Protein AF-A0A919QX24-F1 (afdb_monomer_lite)

Secondary structure (DSSP, 8-state):
---B---SPEEE--SSTTPPPEEEEEEEBTTS-EEEEEEEE-SS-EEEEEEEEGGGS----

Radius of gyration: 13.01 Å; chains: 1; bounding box: 34×18×38 Å

Organism: NCBI:txid1381558

Foldseek 3Di:
DKAFPWDFFDWDDDPDPPAFIKTWTWGAIPVRFTKIWIWGDDPPDTGTPDIDGPVPPDDDD

Structure (mmCIF, N/CA/C/O backbone):
data_AF-A0A919QX24-F1
#
_entry.id   AF-A0A919QX24-F1
#
loop_
_atom_site.group_PDB
_atom_site.id
_atom_site.type_symbol
_atom_site.label_atom_id
_atom_site.label_alt_id
_atom_site.label_comp_id
_atom_site.label_asym_id
_atom_site.label_entity_id
_atom_site.label_seq_id
_atom_site.pdbx_PDB_ins_code
_atom_site.Cartn_x
_atom_site.Cartn_y
_atom_site.Cartn_z
_atom_site.occupancy
_atom_site.B_iso_or_equiv
_atom_site.auth_seq_id
_atom_site.auth_comp_id
_atom_site.auth_asym_id
_atom_site.auth_atom_id
_atom_site.pdbx_PDB_model_num
ATOM 1 N N . MET A 1 1 ? -14.548 -11.651 3.042 1.00 79.25 1 MET A N 1
ATOM 2 C CA . MET A 1 1 ? -13.520 -10.860 2.332 1.00 79.25 1 MET A CA 1
ATOM 3 C C . MET A 1 1 ? -13.574 -9.460 2.911 1.00 79.25 1 MET A C 1
ATOM 5 O O . MET A 1 1 ? -14.685 -8.979 3.072 1.00 79.25 1 MET A O 1
ATOM 9 N N . HIS A 1 2 ? -12.432 -8.874 3.271 1.00 90.19 2 HIS A N 1
ATOM 10 C CA . HIS A 1 2 ? -12.352 -7.517 3.823 1.00 90.19 2 HIS A CA 1
ATOM 11 C C . HIS A 1 2 ? -11.693 -6.591 2.809 1.00 90.19 2 HIS A C 1
ATOM 13 O O . HIS A 1 2 ? -10.750 -7.005 2.133 1.00 90.19 2 HIS A O 1
ATOM 19 N N . VAL A 1 3 ? -12.197 -5.366 2.688 1.00 91.62 3 VAL A N 1
ATOM 20 C CA . VAL A 1 3 ? -11.709 -4.377 1.720 1.00 91.62 3 VAL A CA 1
ATOM 21 C C . VAL A 1 3 ? -11.027 -3.225 2.444 1.00 91.62 3 VAL A C 1
ATOM 23 O O . VAL A 1 3 ? -11.632 -2.574 3.294 1.00 91.62 3 VAL A O 1
ATOM 26 N N . MET A 1 4 ? -9.777 -2.947 2.075 1.00 93.25 4 MET A N 1
ATOM 27 C CA . MET A 1 4 ? -9.059 -1.760 2.535 1.00 93.25 4 MET A CA 1
ATOM 28 C C . MET A 1 4 ? -9.630 -0.513 1.855 1.00 93.25 4 MET A C 1
ATOM 30 O O . MET A 1 4 ? -9.679 -0.429 0.628 1.00 93.25 4 MET A O 1
ATOM 34 N N . ARG A 1 5 ? -10.059 0.467 2.649 1.00 90.69 5 ARG A N 1
ATOM 35 C CA . ARG A 1 5 ? -10.540 1.770 2.183 1.00 90.69 5 ARG A CA 1
ATOM 36 C C . ARG A 1 5 ? -9.389 2.771 2.220 1.00 90.69 5 ARG A C 1
ATOM 38 O O . ARG A 1 5 ? -9.342 3.647 3.078 1.00 90.69 5 ARG A O 1
ATOM 45 N N . ALA A 1 6 ? -8.450 2.615 1.293 1.00 87.44 6 ALA A N 1
ATOM 46 C CA . ALA A 1 6 ? -7.315 3.517 1.135 1.00 87.44 6 ALA A CA 1
ATOM 47 C C . ALA A 1 6 ? -7.405 4.306 -0.179 1.00 87.44 6 ALA A C 1
ATOM 49 O O . ALA A 1 6 ? -8.025 3.862 -1.146 1.00 87.44 6 ALA A O 1
ATOM 50 N N . GLY A 1 7 ? -6.783 5.486 -0.201 1.00 90.12 7 GLY A N 1
ATOM 51 C CA . GLY A 1 7 ? -6.541 6.234 -1.435 1.00 90.12 7 GLY A CA 1
ATOM 52 C C . GLY A 1 7 ? -5.436 5.594 -2.291 1.00 90.12 7 GLY A C 1
ATOM 53 O O . GLY A 1 7 ? -5.009 4.468 -2.020 1.00 90.12 7 GLY A O 1
ATOM 54 N N . PRO A 1 8 ? -4.940 6.304 -3.319 1.00 94.31 8 PRO A N 1
ATOM 55 C CA . PRO A 1 8 ? -3.762 5.876 -4.068 1.00 94.31 8 PRO A CA 1
ATOM 56 C C . PRO A 1 8 ? -2.568 5.604 -3.136 1.00 94.31 8 PRO A C 1
ATOM 58 O O . PRO A 1 8 ? -2.449 6.262 -2.097 1.00 94.31 8 PRO A O 1
ATOM 61 N N . PRO A 1 9 ? -1.674 4.666 -3.490 1.00 96.44 9 PRO A N 1
ATOM 62 C CA . PRO A 1 9 ? -0.491 4.410 -2.685 1.00 96.44 9 PRO A CA 1
ATOM 63 C C . PRO A 1 9 ? 0.417 5.631 -2.663 1.00 96.44 9 PRO A C 1
ATOM 65 O O . PRO A 1 9 ? 0.569 6.347 -3.656 1.00 96.44 9 PRO A O 1
ATOM 68 N N . LYS A 1 10 ? 1.120 5.805 -1.549 1.00 96.62 10 LYS A N 1
ATOM 69 C CA . LYS A 1 10 ? 2.339 6.598 -1.542 1.00 96.62 10 LYS A CA 1
ATOM 70 C C . LYS A 1 10 ? 3.411 5.824 -2.305 1.00 96.62 10 LYS A C 1
ATOM 72 O O . LYS A 1 10 ? 3.788 4.722 -1.910 1.00 96.62 10 LYS A O 1
ATOM 77 N N . VAL A 1 11 ? 3.909 6.429 -3.373 1.00 96.12 11 VAL A N 1
ATOM 78 C CA . VAL A 1 11 ? 5.011 5.890 -4.163 1.00 96.12 11 VAL A CA 1
ATOM 79 C C . VAL A 1 11 ? 6.337 6.239 -3.491 1.00 96.12 11 VAL A C 1
ATOM 81 O O . VAL A 1 11 ? 6.599 7.401 -3.171 1.00 96.12 11 VAL A O 1
ATOM 84 N N . VAL A 1 12 ? 7.166 5.227 -3.252 1.00 94.12 12 VAL A N 1
ATOM 85 C CA . VAL A 1 12 ? 8.510 5.363 -2.694 1.00 94.12 12 VAL A CA 1
ATOM 86 C C . VAL A 1 12 ? 9.509 4.965 -3.769 1.00 94.12 12 VAL A C 1
ATOM 88 O O . VAL A 1 12 ? 9.564 3.807 -4.189 1.00 94.12 12 VAL A O 1
ATOM 91 N N . SER A 1 13 ? 10.296 5.948 -4.208 1.00 89.38 13 SER A N 1
ATOM 92 C CA . SER A 1 13 ? 11.338 5.740 -5.208 1.00 89.38 13 SER A CA 1
ATOM 93 C C . SER A 1 13 ? 12.393 4.746 -4.714 1.00 89.38 13 SER A C 1
ATOM 95 O O . SER A 1 13 ? 12.747 4.758 -3.529 1.00 89.38 13 SER A O 1
ATOM 97 N N . PRO A 1 14 ? 12.929 3.909 -5.613 1.00 87.81 14 PRO A N 1
ATOM 98 C CA . PRO A 1 14 ? 13.987 2.978 -5.267 1.00 87.81 14 PRO A CA 1
ATOM 99 C C . PRO A 1 14 ? 15.252 3.721 -4.804 1.00 87.81 14 PRO A C 1
ATOM 101 O O . PRO A 1 14 ? 15.595 4.766 -5.359 1.00 87.81 14 PRO A O 1
ATOM 104 N N . PRO A 1 15 ? 15.988 3.187 -3.813 1.00 82.44 15 PRO A N 1
ATOM 105 C CA . PRO A 1 15 ? 17.178 3.841 -3.271 1.00 82.44 15 PRO A CA 1
ATOM 106 C C . PRO A 1 15 ? 18.430 3.656 -4.146 1.00 82.44 15 PRO A C 1
ATOM 108 O O . PRO A 1 15 ? 19.492 4.171 -3.802 1.00 82.44 15 PRO A O 1
ATOM 111 N N . GLY A 1 16 ? 18.338 2.927 -5.262 1.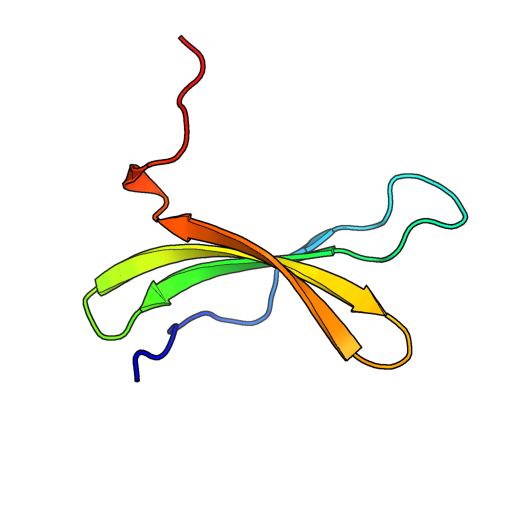00 83.62 16 GLY A N 1
ATOM 112 C CA . GLY A 1 16 ? 19.461 2.706 -6.165 1.00 83.62 16 GLY A CA 1
ATOM 113 C C . GLY A 1 16 ? 19.046 2.151 -7.529 1.00 83.62 16 GLY A C 1
ATOM 114 O O . GLY A 1 16 ? 17.909 1.701 -7.700 1.00 83.62 16 GLY A O 1
ATOM 115 N N . PRO A 1 17 ? 19.966 2.179 -8.509 1.00 75.62 17 PRO A N 1
ATOM 116 C CA . PRO A 1 17 ? 19.743 1.557 -9.805 1.00 75.62 17 PRO A CA 1
ATOM 117 C C . PRO A 1 17 ? 19.519 0.051 -9.614 1.00 75.62 17 PRO A C 1
ATOM 119 O O . PRO A 1 17 ? 20.207 -0.578 -8.813 1.00 75.62 17 PRO A O 1
ATOM 122 N N . HIS A 1 18 ? 18.553 -0.511 -10.345 1.00 81.75 18 HIS A N 1
ATOM 123 C CA . HIS A 1 18 ? 18.105 -1.915 -10.265 1.00 81.75 18 HIS A CA 1
ATOM 124 C C . HIS A 1 18 ? 17.216 -2.292 -9.071 1.00 81.75 18 HIS A C 1
ATOM 126 O O . HIS A 1 18 ? 16.963 -3.478 -8.866 1.00 81.75 18 HIS A O 1
ATOM 132 N N . MET A 1 19 ? 16.726 -1.326 -8.293 1.00 84.56 19 MET A N 1
ATOM 133 C CA . MET A 1 19 ? 15.654 -1.583 -7.331 1.00 84.56 19 MET A CA 1
ATOM 134 C C . MET A 1 19 ? 14.308 -1.131 -7.893 1.00 84.56 19 MET A C 1
ATOM 136 O O . MET A 1 19 ? 14.227 -0.118 -8.586 1.00 84.56 19 MET A O 1
ATOM 140 N N . ASP A 1 20 ? 13.267 -1.889 -7.570 1.00 89.31 20 ASP A N 1
ATOM 141 C CA . ASP A 1 20 ? 11.899 -1.609 -7.992 1.00 89.31 20 ASP A CA 1
ATOM 142 C C . ASP A 1 20 ? 11.228 -0.560 -7.090 1.00 89.31 20 ASP A C 1
ATOM 144 O O . ASP A 1 20 ? 11.558 -0.396 -5.909 1.00 89.31 20 ASP A O 1
ATOM 148 N N . GLU A 1 21 ? 10.252 0.142 -7.658 1.00 93.38 21 GLU A N 1
ATOM 149 C CA . GLU A 1 21 ? 9.416 1.108 -6.951 1.00 93.38 21 GLU A CA 1
ATOM 150 C C . GLU A 1 21 ? 8.534 0.418 -5.899 1.00 93.38 21 GLU A C 1
ATOM 152 O O . GLU A 1 21 ? 7.944 -0.638 -6.151 1.00 93.38 21 GLU A O 1
ATOM 157 N 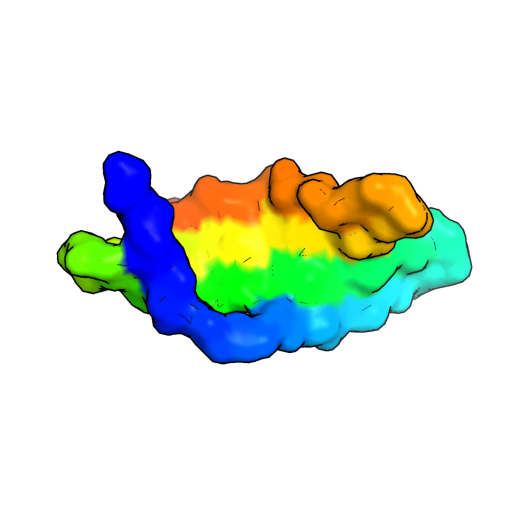N . GLN A 1 22 ? 8.410 1.030 -4.716 1.00 95.56 22 GLN A N 1
ATOM 158 C CA . GLN A 1 22 ? 7.532 0.520 -3.665 1.00 95.56 22 GLN A CA 1
ATOM 159 C C . GLN A 1 22 ? 6.259 1.346 -3.543 1.00 95.56 22 GLN A C 1
ATOM 161 O O . GLN A 1 22 ? 6.289 2.575 -3.514 1.00 95.56 22 GLN A O 1
ATOM 166 N N . TRP A 1 23 ? 5.131 0.658 -3.417 1.00 97.06 23 TRP A N 1
ATOM 167 C CA . TRP A 1 23 ? 3.811 1.245 -3.224 1.00 97.06 23 TRP A CA 1
ATOM 168 C C . TRP A 1 23 ? 3.353 0.973 -1.800 1.00 97.06 23 TRP A C 1
ATOM 170 O O . TRP A 1 23 ? 3.308 -0.175 -1.357 1.00 97.06 23 TRP A O 1
ATOM 180 N N . HIS A 1 24 ? 3.069 2.046 -1.068 1.00 97.06 24 HIS A N 1
ATOM 181 C CA . HIS A 1 24 ? 2.715 2.001 0.346 1.00 97.06 24 HIS A CA 1
ATOM 182 C C . HIS A 1 24 ? 1.275 2.484 0.512 1.00 97.06 24 HIS A C 1
ATOM 184 O O . HIS A 1 24 ? 0.978 3.650 0.245 1.00 97.06 24 HIS A O 1
ATOM 190 N N . TRP A 1 25 ? 0.382 1.615 0.981 1.00 97.25 25 TRP 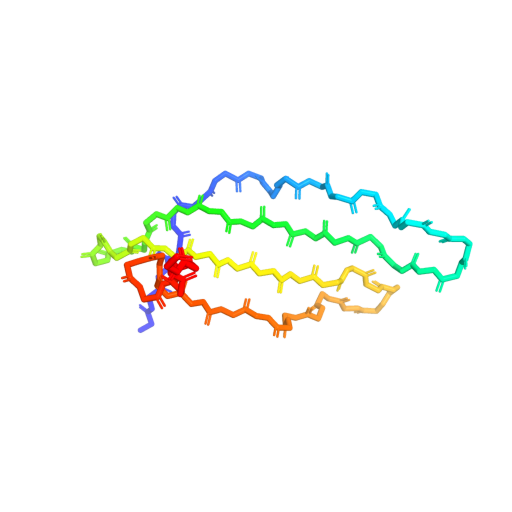A N 1
ATOM 191 C CA . TRP A 1 25 ? -0.956 2.007 1.421 1.00 97.25 25 TRP A CA 1
ATOM 192 C C . TRP A 1 25 ? -1.026 2.029 2.939 1.00 97.25 25 TRP A C 1
ATOM 194 O O . TRP A 1 25 ? -0.518 1.133 3.612 1.00 97.25 25 TRP A O 1
ATOM 204 N N . LEU A 1 26 ? -1.721 3.037 3.456 1.00 96.38 26 LEU A N 1
ATOM 205 C CA . LEU A 1 26 ? -2.072 3.165 4.860 1.00 96.38 26 LEU A CA 1
ATOM 206 C C . LEU A 1 26 ? -3.549 3.545 4.943 1.00 96.38 26 LEU A C 1
ATOM 208 O O . LEU A 1 26 ? -3.980 4.486 4.273 1.00 96.38 26 LEU A O 1
ATOM 212 N N . GLY A 1 27 ? -4.330 2.814 5.729 1.00 96.00 27 GLY A N 1
ATOM 213 C CA . GLY A 1 27 ? -5.744 3.131 5.905 1.00 96.00 27 GLY A CA 1
ATOM 214 C C . GLY A 1 27 ? -6.560 2.014 6.550 1.00 96.00 27 GLY A C 1
ATOM 215 O O . GLY A 1 27 ? -6.064 0.899 6.721 1.00 96.00 27 GLY A O 1
ATOM 216 N N . PRO A 1 28 ? -7.817 2.305 6.918 1.00 96.75 28 PRO A N 1
ATOM 217 C CA . PRO A 1 28 ? -8.703 1.338 7.548 1.00 96.75 28 PRO A CA 1
ATOM 218 C C . PRO A 1 28 ? -9.259 0.322 6.543 1.00 96.75 28 PRO A C 1
ATOM 220 O O . PRO A 1 28 ? -9.534 0.655 5.388 1.00 96.75 28 PRO A O 1
ATOM 223 N N . ASP A 1 29 ? -9.495 -0.910 6.987 1.00 95.00 29 ASP A N 1
ATOM 224 C CA . ASP A 1 29 ? -10.375 -1.852 6.294 1.00 95.00 29 ASP A CA 1
ATOM 225 C C . ASP A 1 29 ? -11.861 -1.619 6.623 1.00 95.00 29 ASP A C 1
ATOM 227 O O . ASP A 1 29 ? -12.232 -0.735 7.400 1.00 95.00 29 ASP A O 1
ATOM 231 N N . ASP A 1 30 ? -12.743 -2.409 6.014 1.00 95.19 30 ASP A N 1
ATOM 232 C CA . ASP A 1 30 ? -14.191 -2.362 6.247 1.00 95.19 30 ASP A CA 1
ATOM 233 C C . ASP A 1 30 ? -14.640 -2.772 7.661 1.00 95.19 30 ASP A C 1
ATOM 235 O O . ASP A 1 30 ? -15.815 -2.611 7.992 1.00 95.19 30 ASP A O 1
ATOM 239 N N . ARG A 1 31 ? -13.718 -3.230 8.514 1.00 93.62 31 ARG A N 1
ATOM 240 C CA . ARG A 1 31 ? -13.937 -3.470 9.947 1.00 93.62 31 ARG A CA 1
ATOM 241 C C . ARG A 1 31 ? -13.395 -2.340 10.822 1.00 93.62 31 ARG A C 1
ATOM 243 O O . ARG A 1 31 ? -13.564 -2.395 12.037 1.00 93.62 31 ARG A O 1
ATOM 250 N N . GLY A 1 32 ? -12.739 -1.339 10.234 1.00 93.81 32 GLY A N 1
ATOM 251 C CA . GLY A 1 32 ? -12.084 -0.248 10.954 1.00 93.81 32 GLY A CA 1
ATOM 252 C C . GLY A 1 32 ? -10.672 -0.574 11.448 1.00 93.81 32 GLY A C 1
ATOM 253 O O . GLY A 1 32 ? -10.124 0.196 12.233 1.00 93.81 32 GLY A O 1
ATOM 254 N N . LEU A 1 33 ? -10.065 -1.685 11.012 1.00 94.56 33 LEU A N 1
ATOM 255 C CA . LEU A 1 33 ? -8.680 -2.009 11.350 1.00 94.56 33 LEU A CA 1
ATOM 256 C C . LEU A 1 33 ? -7.730 -1.222 10.446 1.00 94.56 33 LEU A C 1
ATOM 258 O O . LEU A 1 33 ? -7.763 -1.391 9.229 1.00 94.56 33 LEU A O 1
ATOM 262 N N . GLU A 1 34 ? -6.872 -0.385 11.025 1.00 96.31 34 GLU A N 1
ATOM 263 C CA . GLU A 1 34 ? -5.857 0.341 10.261 1.00 96.31 34 GLU A CA 1
ATOM 264 C C . GLU A 1 34 ? -4.713 -0.595 9.845 1.00 96.31 34 GLU A C 1
ATOM 266 O O . GLU A 1 34 ? -4.067 -1.236 10.680 1.00 96.31 34 GLU A O 1
ATOM 271 N N . LEU A 1 35 ? -4.482 -0.684 8.537 1.00 95.94 35 LEU A N 1
ATOM 272 C CA . LEU A 1 35 ? -3.490 -1.551 7.915 1.00 95.94 35 LEU A CA 1
ATOM 273 C C . LEU A 1 35 ? -2.418 -0.721 7.205 1.00 95.94 35 LEU A C 1
ATOM 275 O O . LEU A 1 35 ? -2.716 0.281 6.555 1.00 95.94 35 LEU A O 1
ATOM 279 N N . GLU A 1 36 ? -1.179 -1.196 7.287 1.00 96.12 36 GLU A N 1
ATOM 280 C CA . GLU A 1 36 ? -0.070 -0.816 6.415 1.00 96.12 36 GLU A CA 1
ATOM 281 C C . GLU A 1 36 ? 0.153 -1.954 5.409 1.00 96.12 36 GLU A C 1
ATOM 283 O O . GLU A 1 36 ? 0.303 -3.118 5.793 1.00 96.12 36 GLU A O 1
ATOM 288 N N . VAL A 1 37 ? 0.155 -1.622 4.118 1.00 96.75 37 VAL A N 1
ATOM 289 C CA . VAL A 1 37 ? 0.441 -2.553 3.020 1.00 96.75 37 VAL A CA 1
ATOM 290 C C . VAL A 1 37 ? 1.606 -2.002 2.215 1.00 96.75 37 VAL A C 1
ATOM 292 O O . VAL A 1 37 ? 1.540 -0.875 1.727 1.00 96.75 37 VAL A O 1
ATOM 295 N N . ILE A 1 38 ? 2.650 -2.810 2.035 1.00 96.44 38 ILE A N 1
ATOM 296 C CA . ILE A 1 38 ? 3.787 -2.483 1.172 1.00 96.44 38 ILE A CA 1
ATOM 297 C C . ILE A 1 38 ? 3.856 -3.512 0.056 1.00 96.44 38 ILE A C 1
ATOM 299 O O . ILE A 1 38 ? 3.895 -4.726 0.293 1.00 96.44 38 ILE A O 1
ATOM 303 N N . ALA A 1 39 ? 3.909 -3.006 -1.168 1.00 97.19 39 ALA A N 1
ATOM 304 C CA . ALA A 1 39 ? 4.123 -3.806 -2.353 1.00 97.19 39 ALA A CA 1
ATOM 305 C C . ALA A 1 39 ? 5.273 -3.264 -3.198 1.00 97.19 39 ALA A C 1
ATOM 307 O O . ALA A 1 39 ? 5.628 -2.091 -3.114 1.00 97.19 39 ALA A O 1
ATOM 308 N N . VAL A 1 40 ? 5.828 -4.136 -4.028 1.00 95.38 40 VAL A N 1
ATOM 309 C CA . VAL A 1 40 ? 6.826 -3.822 -5.044 1.00 95.38 40 VAL A CA 1
ATOM 310 C C . VAL A 1 40 ? 6.152 -3.910 -6.407 1.00 95.38 40 VAL A C 1
ATOM 312 O O . VAL A 1 40 ? 5.543 -4.936 -6.731 1.00 95.38 40 VAL A O 1
ATOM 315 N N . LEU A 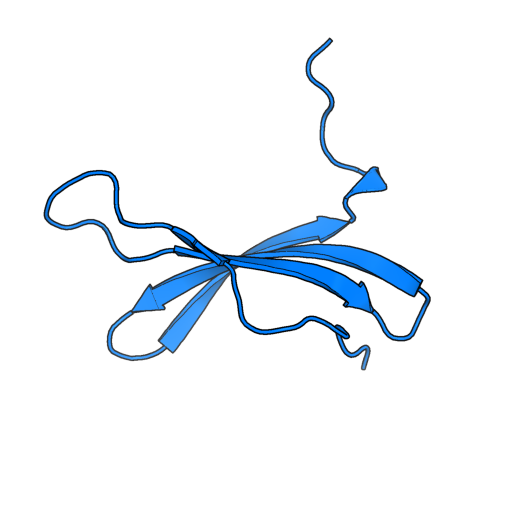1 41 ? 6.227 -2.836 -7.191 1.00 93.38 41 LEU A N 1
ATOM 316 C CA . LEU A 1 41 ? 5.715 -2.830 -8.556 1.00 93.38 41 LEU A CA 1
ATOM 317 C C . LEU A 1 41 ? 6.752 -3.470 -9.481 1.00 93.38 41 LEU A C 1
ATOM 319 O O . LEU A 1 41 ? 7.849 -2.947 -9.636 1.00 93.38 41 LEU A O 1
ATOM 323 N N . THR A 1 42 ? 6.384 -4.584 -10.110 1.00 90.19 42 THR A N 1
ATOM 324 C CA . THR A 1 42 ? 7.193 -5.232 -11.152 1.00 90.19 42 THR A CA 1
ATOM 325 C C . THR A 1 42 ? 6.512 -5.077 -12.509 1.00 90.19 42 THR A C 1
ATOM 327 O O . THR A 1 42 ? 5.336 -4.720 -12.587 1.00 90.19 42 THR A O 1
ATOM 330 N N . GLU A 1 43 ? 7.205 -5.432 -13.590 1.00 89.94 43 GLU A N 1
ATOM 331 C CA . GLU A 1 43 ? 6.637 -5.385 -14.946 1.00 89.94 43 GLU A CA 1
ATOM 332 C C . GLU A 1 43 ? 5.392 -6.270 -15.139 1.00 89.94 43 GLU A C 1
ATOM 334 O O . GLU A 1 43 ? 4.579 -6.011 -16.023 1.00 89.94 43 GLU A O 1
ATOM 339 N N . LYS A 1 44 ? 5.241 -7.340 -14.347 1.00 93.69 44 LYS A N 1
ATOM 340 C CA . LYS A 1 44 ? 4.197 -8.361 -14.558 1.00 93.69 44 LYS A CA 1
ATOM 341 C C . LYS A 1 44 ? 3.104 -8.348 -13.500 1.00 93.69 44 LYS A C 1
ATOM 343 O O . LYS A 1 44 ? 1.992 -8.797 -13.766 1.00 93.69 44 LYS A O 1
ATOM 348 N N . TYR A 1 45 ? 3.431 -7.914 -12.291 1.00 94.31 45 TYR A N 1
ATOM 349 C CA . TYR A 1 45 ? 2.532 -7.980 -11.148 1.00 94.31 45 TYR A CA 1
ATOM 350 C C . TYR A 1 45 ? 2.940 -7.000 -10.053 1.00 94.31 45 TYR A C 1
ATOM 352 O O . TYR A 1 45 ? 4.081 -6.543 -9.965 1.00 94.31 45 TYR A O 1
ATOM 360 N N . LEU A 1 46 ? 1.990 -6.745 -9.162 1.00 94.88 46 LEU A N 1
ATOM 361 C CA . LEU A 1 46 ? 2.227 -6.062 -7.905 1.00 94.88 46 LEU A CA 1
ATOM 362 C C . LEU A 1 46 ? 2.533 -7.109 -6.822 1.00 94.88 46 LEU A C 1
ATOM 364 O O . LEU A 1 46 ? 1.658 -7.889 -6.445 1.00 94.88 46 LEU A O 1
ATOM 368 N N . LEU A 1 47 ? 3.774 -7.151 -6.336 1.00 96.19 47 LEU A N 1
ATOM 369 C CA . LEU A 1 47 ? 4.198 -8.095 -5.303 1.00 96.19 47 LEU A CA 1
ATOM 370 C C . LEU A 1 47 ? 3.964 -7.503 -3.919 1.00 96.19 47 LEU A C 1
ATOM 372 O O . LEU A 1 47 ? 4.732 -6.657 -3.472 1.00 96.19 47 LEU A O 1
ATOM 376 N N . VAL A 1 48 ? 2.940 -7.971 -3.212 1.00 96.75 48 VAL A N 1
ATOM 377 C CA . VAL A 1 48 ? 2.730 -7.587 -1.811 1.00 96.75 48 VAL A CA 1
ATOM 378 C C . VAL A 1 48 ? 3.758 -8.307 -0.939 1.00 96.75 48 VAL A C 1
ATOM 380 O O . VAL A 1 48 ? 3.739 -9.531 -0.833 1.00 96.75 48 VAL A O 1
ATOM 383 N N . ILE A 1 49 ? 4.654 -7.544 -0.314 1.00 95.81 49 ILE A N 1
ATOM 384 C CA . ILE A 1 49 ? 5.738 -8.071 0.531 1.00 95.81 49 ILE A CA 1
ATOM 385 C C . ILE A 1 49 ? 5.459 -7.891 2.024 1.00 95.81 49 ILE A C 1
ATOM 387 O O . ILE A 1 49 ? 6.114 -8.514 2.858 1.00 95.81 49 ILE A O 1
ATOM 391 N N . HIS A 1 50 ? 4.498 -7.035 2.374 1.00 95.12 50 HIS A N 1
ATOM 392 C CA . HIS A 1 50 ? 4.176 -6.733 3.757 1.00 95.12 50 HIS A CA 1
ATOM 393 C C . HIS A 1 50 ? 2.720 -6.292 3.911 1.00 95.12 50 HIS A C 1
ATOM 395 O O . HIS A 1 50 ? 2.248 -5.429 3.173 1.00 95.12 50 HIS A O 1
ATOM 401 N N . VAL A 1 51 ? 2.031 -6.871 4.895 1.00 95.31 51 VAL A N 1
ATOM 402 C CA . VAL A 1 51 ? 0.699 -6.451 5.345 1.00 95.31 51 VAL A CA 1
ATOM 403 C C . VAL A 1 51 ? 0.665 -6.588 6.859 1.00 95.31 51 VAL A C 1
ATOM 405 O O . VAL A 1 51 ? 0.851 -7.693 7.373 1.00 95.31 51 VAL A O 1
ATOM 408 N N . MET A 1 52 ? 0.420 -5.497 7.582 1.00 94.88 52 MET A N 1
ATOM 409 C CA . MET A 1 52 ? 0.296 -5.551 9.038 1.00 94.88 52 MET A CA 1
ATOM 410 C C . MET A 1 52 ? -0.711 -4.534 9.582 1.00 94.88 52 MET A C 1
ATOM 412 O O . MET A 1 52 ? -0.806 -3.427 9.053 1.00 94.88 52 MET A O 1
ATOM 416 N N . PRO A 1 53 ? -1.421 -4.853 10.680 1.00 95.62 53 PRO A N 1
ATOM 417 C CA . PRO A 1 53 ? -2.086 -3.836 11.479 1.00 95.62 53 PRO A CA 1
ATOM 418 C C . PRO A 1 53 ? -1.070 -2.848 12.044 1.00 95.62 53 PRO A C 1
ATOM 420 O O . PRO A 1 53 ? -0.073 -3.257 12.647 1.00 95.62 53 PRO A O 1
ATOM 423 N N . THR A 1 54 ? -1.342 -1.553 11.908 1.00 94.12 54 THR A N 1
ATOM 424 C CA . THR A 1 54 ? -0.435 -0.498 12.390 1.00 94.12 54 THR A CA 1
ATOM 425 C C . THR A 1 54 ? -0.260 -0.550 13.907 1.00 94.12 54 THR A C 1
ATOM 427 O O . THR A 1 54 ? 0.835 -0.316 14.412 1.00 94.12 54 THR A O 1
ATOM 430 N N . ALA A 1 55 ? -1.297 -0.982 14.632 1.00 92.19 55 ALA A N 1
ATOM 431 C CA . ALA A 1 55 ? -1.270 -1.205 16.078 1.00 92.19 55 ALA A CA 1
ATOM 432 C C . ALA A 1 55 ? -0.237 -2.256 16.536 1.00 92.19 55 ALA A C 1
ATOM 434 O O . ALA A 1 55 ? 0.173 -2.249 17.694 1.00 92.19 55 ALA A O 1
ATOM 435 N N . LEU A 1 56 ? 0.190 -3.159 15.645 1.00 89.88 56 LEU A N 1
ATOM 436 C CA . LEU A 1 56 ? 1.207 -4.179 15.927 1.00 89.88 56 LEU A CA 1
ATOM 437 C C . LEU A 1 56 ? 2.601 -3.764 15.443 1.00 89.88 56 LEU A C 1
ATOM 439 O O . LEU A 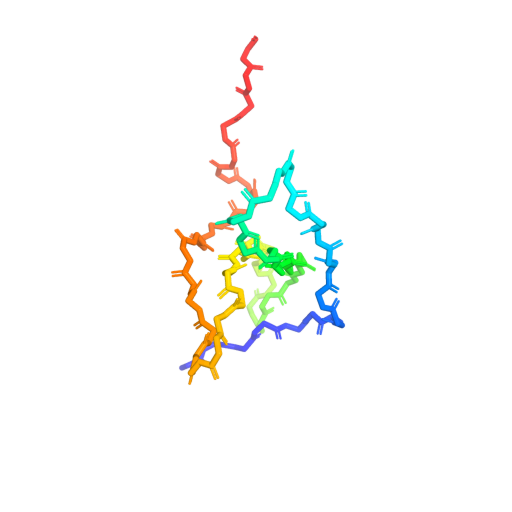1 56 ? 3.547 -4.555 15.521 1.00 89.88 56 LEU A O 1
ATOM 443 N N . ARG A 1 57 ? 2.752 -2.540 14.920 1.00 85.94 57 ARG A N 1
ATOM 444 C CA . ARG A 1 57 ? 4.048 -2.024 14.490 1.00 85.94 57 ARG A CA 1
ATOM 445 C C . ARG A 1 57 ? 4.973 -1.979 15.690 1.00 85.94 57 ARG A C 1
ATOM 447 O O . ARG A 1 57 ? 4.666 -1.374 16.713 1.00 85.94 57 ARG A O 1
ATOM 454 N N . ARG A 1 58 ? 6.128 -2.632 15.561 1.00 82.62 58 ARG A N 1
ATOM 455 C CA . ARG A 1 58 ? 7.144 -2.613 16.608 1.00 82.62 58 ARG A CA 1
ATOM 456 C C . ARG A 1 58 ? 7.621 -1.176 16.791 1.00 82.62 58 ARG A C 1
ATOM 458 O O . ARG A 1 58 ? 8.377 -0.659 15.971 1.00 82.62 58 ARG A O 1
ATOM 465 N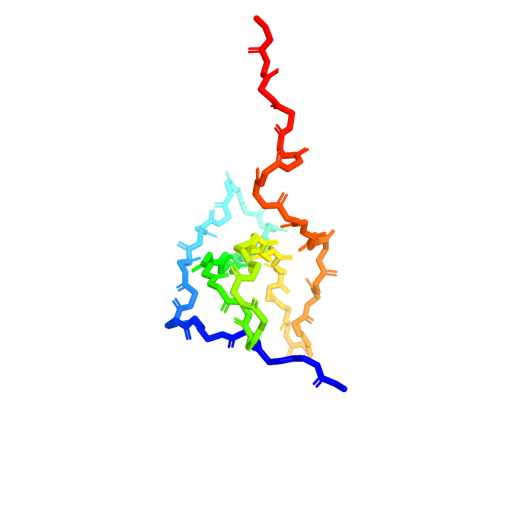 N . ILE A 1 59 ? 7.191 -0.553 17.879 1.00 77.31 59 ILE A N 1
ATOM 466 C CA . ILE A 1 59 ? 7.782 0.682 18.377 1.00 77.31 59 ILE A CA 1
ATOM 467 C C . ILE A 1 59 ? 9.173 0.275 18.870 1.00 77.31 59 ILE A C 1
ATOM 469 O O . ILE A 1 59 ? 9.292 -0.587 19.744 1.00 77.31 59 ILE A O 1
ATOM 473 N N . LYS A 1 60 ? 10.239 0.782 18.238 1.00 61.56 60 LYS A N 1
ATOM 474 C CA . LYS A 1 60 ? 11.578 0.633 18.822 1.00 61.56 60 LYS A CA 1
ATOM 475 C C . LYS A 1 60 ? 11.535 1.312 20.203 1.00 61.56 60 LYS A C 1
ATOM 477 O O . LYS A 1 60 ? 11.104 2.464 20.237 1.00 61.56 60 LYS A O 1
ATOM 482 N N . PRO A 1 61 ? 11.894 0.612 21.294 1.00 57.44 61 PRO A N 1
ATOM 483 C CA . PRO A 1 61 ? 12.088 1.257 22.587 1.00 57.44 61 PRO A CA 1
ATOM 484 C C . PRO A 1 61 ? 13.246 2.258 22.534 1.00 57.44 61 PRO A C 1
ATOM 486 O O . PRO A 1 61 ? 14.114 2.113 21.636 1.00 57.44 61 PRO A O 1
#

Sequence (61 aa):
MHVMRAGPPKVVSPPGPHMDEQWHWLGPDDRGLELEVIAVLTEKYLLVIHVMPTALRRIKP

pLDDT: mean 91.11, std 7.83, range [57.44, 97.25]